Protein AF-A0A7Y1ZFH2-F1 (afdb_monomer_lite)

Structure (mmCIF, N/CA/C/O backbone):
data_AF-A0A7Y1ZFH2-F1
#
_entry.id   AF-A0A7Y1ZFH2-F1
#
loop_
_atom_site.group_PDB
_atom_site.id
_atom_site.type_symbol
_atom_site.label_atom_id
_atom_site.label_alt_id
_atom_site.label_comp_id
_atom_site.label_asym_id
_atom_site.label_entity_id
_atom_site.label_seq_id
_atom_site.pdbx_PDB_ins_code
_atom_site.Cartn_x
_atom_site.Cartn_y
_atom_site.Cartn_z
_atom_site.occupancy
_atom_site.B_iso_or_equiv
_atom_site.auth_seq_id
_atom_site.auth_comp_id
_atom_site.auth_asym_id
_atom_site.auth_atom_id
_atom_site.pdbx_PDB_model_num
ATOM 1 N N . ARG A 1 1 ? -12.581 10.412 -0.505 1.00 58.72 1 ARG A N 1
ATOM 2 C CA . ARG A 1 1 ? -13.794 10.255 -1.358 1.00 58.72 1 ARG A CA 1
ATOM 3 C C . ARG A 1 1 ? -15.049 10.891 -0.754 1.00 58.72 1 ARG A C 1
ATOM 5 O O . ARG A 1 1 ? -15.894 11.319 -1.520 1.00 58.72 1 ARG A O 1
ATOM 12 N N . THR A 1 2 ? -15.179 10.968 0.570 1.00 81.12 2 THR A N 1
ATOM 13 C CA . THR A 1 2 ? -16.395 11.443 1.261 1.00 81.12 2 THR A CA 1
ATOM 14 C C . THR A 1 2 ? -16.236 12.813 1.930 1.00 81.12 2 THR A C 1
ATOM 16 O O . THR A 1 2 ? -17.221 13.372 2.386 1.00 81.12 2 THR A O 1
ATOM 19 N N . GLY A 1 3 ? -15.008 13.341 2.018 1.00 83.75 3 GLY A N 1
ATOM 20 C CA . GLY A 1 3 ? -14.693 14.527 2.828 1.00 83.75 3 GLY A CA 1
ATOM 21 C C . GLY A 1 3 ? -14.537 14.236 4.326 1.00 83.75 3 GLY A C 1
ATOM 22 O O . GLY A 1 3 ? -14.236 15.147 5.086 1.00 83.75 3 GLY A O 1
ATOM 23 N N . TYR A 1 4 ? -14.693 12.976 4.741 1.00 86.25 4 TYR A N 1
ATOM 24 C CA . TYR A 1 4 ? -14.515 12.513 6.117 1.00 86.25 4 TYR A CA 1
ATOM 25 C C . TYR A 1 4 ? -13.239 11.668 6.257 1.00 86.25 4 TYR A C 1
ATOM 27 O O . TYR A 1 4 ? -12.739 11.163 5.242 1.00 86.25 4 TYR A O 1
ATOM 35 N N . PRO A 1 5 ? -12.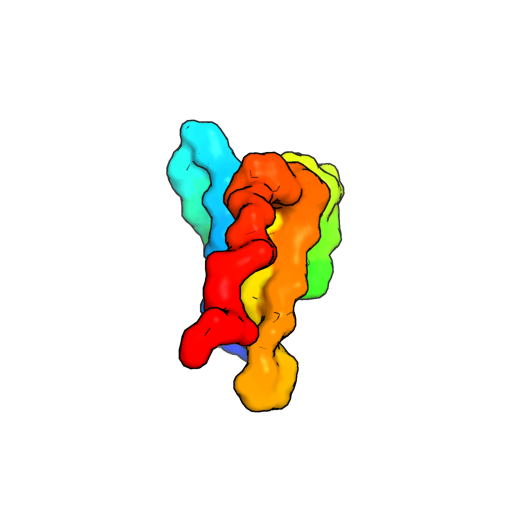724 11.486 7.491 1.00 85.06 5 PRO A N 1
ATOM 36 C CA . PRO A 1 5 ? -11.634 10.553 7.768 1.00 85.06 5 PRO A CA 1
ATOM 37 C C . PRO A 1 5 ? -11.914 9.145 7.228 1.00 85.06 5 PRO A C 1
ATOM 39 O O . PRO A 1 5 ? -13.066 8.720 7.119 1.00 85.06 5 PRO A O 1
ATOM 42 N N . VAL A 1 6 ? -10.851 8.422 6.876 1.00 84.50 6 VAL A N 1
ATOM 43 C CA . VAL A 1 6 ? -10.948 7.046 6.371 1.00 84.50 6 VAL A CA 1
ATOM 44 C C . VAL A 1 6 ? -11.485 6.111 7.458 1.00 84.50 6 VAL A C 1
ATOM 46 O O . VAL A 1 6 ? -11.138 6.251 8.626 1.00 84.50 6 VAL A O 1
ATOM 49 N N . SER A 1 7 ? -12.350 5.170 7.075 1.00 84.25 7 SER A N 1
ATOM 50 C CA . SER A 1 7 ? -13.061 4.276 8.005 1.00 84.25 7 SER A CA 1
ATOM 51 C C . SER A 1 7 ? -12.778 2.790 7.761 1.00 84.25 7 SER A C 1
ATOM 53 O O . SER A 1 7 ? -13.562 1.946 8.181 1.00 84.25 7 SER A O 1
ATOM 55 N N . HIS A 1 8 ? -11.733 2.465 6.999 1.00 86.56 8 HIS A N 1
ATOM 56 C CA . HIS A 1 8 ? -11.360 1.086 6.682 1.00 86.56 8 HIS A CA 1
ATOM 57 C C . HIS A 1 8 ? -10.348 0.520 7.682 1.00 86.56 8 HIS A C 1
ATOM 59 O O . HIS A 1 8 ? -9.624 1.270 8.335 1.00 86.56 8 HIS A O 1
ATOM 65 N N . ASP A 1 9 ? -10.191 -0.800 7.682 1.00 89.75 9 ASP A N 1
ATOM 66 C CA . ASP A 1 9 ? -9.344 -1.504 8.652 1.00 89.75 9 ASP A CA 1
ATOM 67 C C . ASP A 1 9 ? -7.848 -1.549 8.286 1.00 89.75 9 ASP A C 1
ATOM 69 O O . ASP A 1 9 ? -7.072 -2.259 8.921 1.00 89.75 9 ASP A O 1
ATOM 73 N N . LEU A 1 10 ? -7.411 -0.826 7.247 1.00 92.81 10 LEU A N 1
ATOM 74 C CA . LEU A 1 10 ? -5.984 -0.673 6.948 1.00 92.81 10 LEU A CA 1
ATOM 75 C C . LEU A 1 10 ? -5.313 0.152 8.054 1.00 92.81 10 LEU A C 1
ATOM 77 O O . LEU A 1 10 ? -5.684 1.299 8.292 1.00 92.81 10 LEU A O 1
ATOM 81 N N . VAL A 1 11 ? -4.304 -0.438 8.687 1.00 94.62 11 VAL A N 1
ATOM 82 C CA . VAL A 1 11 ? -3.549 0.146 9.802 1.00 94.62 11 VAL A CA 1
ATOM 83 C C . VAL A 1 11 ? -2.273 0.813 9.306 1.00 94.62 11 VAL A C 1
ATOM 85 O O . VAL A 1 11 ? -1.918 1.890 9.774 1.00 94.62 11 VAL A O 1
ATOM 88 N N . SER A 1 12 ? -1.578 0.172 8.367 1.00 96.19 12 SER A N 1
ATOM 89 C CA . SER A 1 12 ? -0.323 0.680 7.818 1.00 96.19 12 SER A CA 1
ATOM 90 C C . SER A 1 12 ? -0.135 0.230 6.374 1.00 96.19 12 SER A C 1
ATOM 92 O O . SER A 1 12 ? -0.592 -0.847 5.979 1.00 96.19 12 SER A O 1
ATOM 94 N N . VAL A 1 13 ? 0.556 1.059 5.597 1.00 97.44 13 VAL A N 1
ATOM 95 C CA . VAL A 1 13 ? 1.004 0.750 4.243 1.00 97.44 13 VAL A CA 1
ATOM 96 C C . VAL A 1 13 ? 2.450 1.201 4.073 1.00 97.44 13 VAL A C 1
ATOM 98 O O . VAL A 1 13 ? 2.801 2.328 4.417 1.00 97.44 13 VAL A O 1
ATOM 101 N N . THR A 1 14 ? 3.273 0.324 3.511 1.00 97.88 14 THR A N 1
ATOM 102 C CA . THR A 1 14 ? 4.675 0.592 3.184 1.00 97.88 14 THR A CA 1
ATOM 103 C C . THR A 1 14 ? 4.839 0.525 1.675 1.00 97.88 14 THR A C 1
ATOM 105 O O . THR A 1 14 ? 4.423 -0.452 1.054 1.00 97.88 14 THR A O 1
ATOM 108 N N . VAL A 1 15 ? 5.455 1.548 1.084 1.00 98.31 15 VAL A N 1
ATOM 109 C CA . VAL A 1 15 ? 5.726 1.624 -0.358 1.00 98.31 15 VAL A CA 1
ATOM 110 C C . VAL A 1 15 ? 7.225 1.766 -0.576 1.00 98.31 15 VAL A C 1
ATOM 112 O O . VAL A 1 15 ? 7.851 2.641 0.019 1.00 98.31 15 VAL A O 1
ATOM 115 N N . ILE A 1 16 ? 7.787 0.932 -1.452 1.00 97.81 16 ILE A N 1
ATOM 116 C CA . ILE A 1 16 ? 9.183 1.038 -1.886 1.00 97.81 16 ILE A CA 1
ATOM 117 C C . ILE A 1 16 ? 9.208 1.569 -3.316 1.00 97.81 16 ILE A C 1
ATOM 119 O O . ILE A 1 16 ? 8.531 1.047 -4.203 1.00 97.81 16 ILE A O 1
ATOM 123 N N . HIS A 1 17 ? 9.967 2.643 -3.524 1.00 97.62 17 HIS A N 1
ATOM 124 C CA . HIS A 1 17 ? 10.108 3.306 -4.813 1.00 97.62 17 HIS A CA 1
ATOM 125 C C . HIS A 1 17 ? 11.420 4.107 -4.853 1.00 97.62 17 HIS A C 1
ATOM 127 O O . HIS A 1 17 ? 11.815 4.680 -3.838 1.00 97.62 17 HIS A O 1
ATOM 133 N N . ASP A 1 18 ? 12.048 4.226 -6.027 1.00 96.94 18 ASP A N 1
ATOM 134 C CA . ASP A 1 18 ? 13.323 4.956 -6.218 1.00 96.94 18 ASP A CA 1
ATOM 135 C C . ASP A 1 18 ? 13.227 6.456 -5.891 1.00 96.94 18 ASP A C 1
ATOM 137 O O . ASP A 1 18 ? 14.216 7.141 -5.640 1.00 96.94 18 ASP A O 1
ATOM 141 N N . SER A 1 19 ? 12.005 6.981 -5.898 1.00 98.06 19 SER A N 1
ATOM 142 C CA . SER A 1 19 ? 11.680 8.348 -5.498 1.00 98.06 19 SER A CA 1
ATOM 143 C C . SER A 1 19 ? 10.834 8.334 -4.235 1.00 98.06 19 SER A C 1
ATOM 145 O O . SER A 1 19 ? 9.685 7.888 -4.270 1.00 98.06 19 SER A O 1
ATOM 147 N N . ALA A 1 20 ? 11.375 8.902 -3.154 1.00 97.06 20 ALA A N 1
ATOM 148 C CA . ALA A 1 20 ? 10.674 9.054 -1.880 1.00 97.06 20 ALA A CA 1
ATOM 149 C C . ALA A 1 20 ? 9.383 9.879 -2.014 1.00 97.06 20 ALA A C 1
ATOM 151 O O . ALA A 1 20 ? 8.373 9.547 -1.404 1.00 97.06 20 ALA A O 1
ATOM 152 N N . MET A 1 21 ? 9.384 10.907 -2.873 1.00 98.38 21 MET A N 1
ATOM 153 C CA . MET A 1 21 ? 8.190 11.712 -3.154 1.00 98.38 21 MET A CA 1
ATOM 154 C C . MET A 1 21 ? 7.060 10.857 -3.740 1.00 98.38 21 MET A C 1
ATOM 156 O O . MET A 1 21 ? 5.904 10.994 -3.348 1.00 98.38 21 MET A O 1
ATOM 160 N N . LEU A 1 22 ? 7.387 9.959 -4.674 1.00 98.25 22 LEU A N 1
ATOM 161 C CA . LEU A 1 22 ? 6.394 9.058 -5.258 1.00 98.25 22 LEU A CA 1
ATOM 162 C C . LEU A 1 22 ? 5.969 7.963 -4.275 1.00 98.25 22 LEU A C 1
ATOM 164 O O . LEU A 1 22 ? 4.792 7.612 -4.262 1.00 98.25 22 LEU A O 1
ATOM 168 N N . ALA A 1 23 ? 6.879 7.464 -3.432 1.00 98.00 23 ALA A N 1
ATOM 169 C CA . ALA A 1 23 ? 6.530 6.520 -2.370 1.00 98.00 23 ALA A CA 1
ATOM 170 C C . ALA A 1 23 ? 5.482 7.112 -1.411 1.00 98.00 23 ALA A C 1
ATOM 172 O O . ALA A 1 23 ? 4.462 6.474 -1.160 1.00 98.00 23 ALA A O 1
ATOM 173 N N . ASP A 1 24 ? 5.691 8.345 -0.943 1.00 98.25 24 ASP A N 1
ATOM 174 C CA . ASP A 1 24 ? 4.777 9.047 -0.031 1.00 98.25 24 ASP A CA 1
ATOM 175 C C . ASP A 1 24 ? 3.408 9.336 -0.674 1.00 98.25 24 ASP A C 1
ATOM 177 O O . ASP A 1 24 ? 2.351 9.070 -0.088 1.00 98.25 24 ASP A O 1
ATOM 181 N N . ALA A 1 25 ? 3.413 9.784 -1.935 1.00 98.06 25 ALA A N 1
ATOM 182 C CA . ALA A 1 25 ? 2.186 10.007 -2.696 1.00 98.06 25 ALA A CA 1
ATOM 183 C C . ALA A 1 25 ? 1.366 8.713 -2.847 1.00 98.06 25 ALA A C 1
ATOM 185 O O . ALA A 1 25 ? 0.147 8.713 -2.645 1.00 98.06 25 ALA A O 1
ATOM 186 N N . TRP A 1 26 ? 2.027 7.596 -3.165 1.00 98.31 26 TRP A N 1
ATOM 187 C CA . TRP A 1 26 ? 1.372 6.294 -3.264 1.00 98.31 26 TRP A CA 1
ATOM 188 C C . TRP A 1 26 ? 0.893 5.779 -1.909 1.00 98.31 26 TRP A C 1
ATOM 190 O O . TRP A 1 26 ? -0.242 5.310 -1.823 1.00 98.31 26 TRP A O 1
ATOM 200 N N . ALA A 1 27 ? 1.694 5.910 -0.851 1.00 97.50 27 ALA A N 1
ATOM 201 C CA . ALA A 1 27 ? 1.305 5.511 0.499 1.00 97.50 27 ALA A CA 1
ATOM 202 C C . ALA A 1 27 ? 0.030 6.245 0.937 1.00 97.50 27 ALA A C 1
ATOM 204 O O . ALA A 1 27 ? -0.929 5.614 1.382 1.00 97.50 27 ALA A O 1
ATOM 205 N N . THR A 1 28 ? -0.040 7.555 0.689 1.00 96.50 28 THR A N 1
ATOM 206 C CA . THR A 1 28 ? -1.240 8.362 0.944 1.00 96.50 28 THR A CA 1
ATOM 207 C C . THR A 1 28 ? -2.431 7.893 0.106 1.00 96.50 28 THR A C 1
ATOM 209 O O . THR A 1 28 ? -3.533 7.725 0.632 1.00 96.50 28 THR A O 1
ATOM 212 N N . ALA A 1 29 ? -2.237 7.635 -1.191 1.00 96.75 29 ALA A N 1
ATOM 213 C CA . ALA A 1 29 ? -3.307 7.135 -2.055 1.00 96.75 29 ALA A CA 1
ATOM 214 C C . ALA A 1 29 ? -3.860 5.787 -1.559 1.00 96.75 29 ALA A C 1
ATOM 216 O O . ALA A 1 29 ? -5.076 5.587 -1.508 1.00 96.75 29 ALA A O 1
ATOM 217 N N . PHE A 1 30 ? -2.986 4.876 -1.136 1.00 97.44 30 PHE A N 1
ATOM 218 C CA . PHE A 1 30 ? -3.372 3.576 -0.597 1.00 97.44 30 PHE A CA 1
ATOM 219 C C . PHE A 1 30 ? -4.043 3.669 0.772 1.00 97.44 30 PHE A C 1
ATOM 221 O O . PHE A 1 30 ? -5.026 2.964 1.004 1.00 97.44 30 PHE A O 1
ATOM 228 N N . ALA A 1 31 ? -3.597 4.591 1.625 1.00 95.00 31 ALA A N 1
ATOM 229 C CA . ALA A 1 31 ? -4.254 4.911 2.886 1.00 95.00 31 ALA A CA 1
ATOM 230 C C . ALA A 1 31 ? -5.666 5.493 2.706 1.00 95.00 31 ALA A C 1
ATOM 232 O O . ALA A 1 31 ? -6.430 5.504 3.659 1.00 95.00 31 ALA A O 1
ATOM 233 N N . VAL A 1 32 ? -6.030 5.970 1.508 1.00 94.88 32 VAL A N 1
ATOM 234 C CA . VAL A 1 32 ? -7.400 6.404 1.172 1.00 94.88 32 VAL A CA 1
ATOM 235 C C . VAL A 1 32 ? -8.219 5.282 0.527 1.00 94.88 32 VAL A C 1
A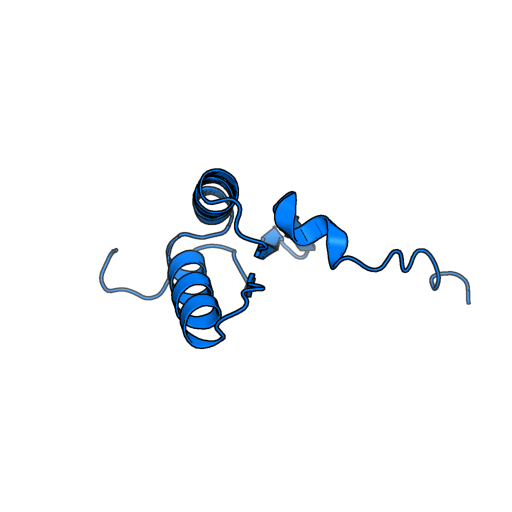TOM 237 O O . VAL A 1 32 ? -9.437 5.217 0.717 1.00 94.88 32 VAL A O 1
ATOM 240 N N . LEU A 1 33 ? -7.582 4.426 -0.276 1.00 94.88 33 LEU A N 1
ATOM 241 C CA . LEU A 1 33 ? -8.241 3.320 -0.980 1.00 94.88 33 LEU A CA 1
ATOM 242 C C . LEU A 1 33 ? -8.536 2.119 -0.068 1.00 94.88 33 LEU A C 1
ATOM 244 O O . LEU A 1 33 ? -9.500 1.391 -0.316 1.00 94.88 33 LEU A O 1
ATOM 248 N N . GLY A 1 34 ? -7.718 1.907 0.964 1.00 94.00 34 GLY A N 1
ATOM 249 C CA . GLY A 1 34 ? -7.720 0.692 1.774 1.00 94.00 34 GLY A CA 1
ATOM 250 C C . GLY A 1 34 ? -7.033 -0.485 1.071 1.00 94.00 34 GLY A C 1
ATOM 251 O O . GLY A 1 34 ? -6.749 -0.444 -0.126 1.00 94.00 34 GLY A O 1
ATOM 252 N N . ALA A 1 35 ? -6.769 -1.564 1.811 1.00 92.56 35 ALA A N 1
ATOM 253 C CA . ALA A 1 35 ? -5.894 -2.642 1.340 1.00 92.56 35 ALA A CA 1
ATOM 254 C C . ALA A 1 35 ? -6.417 -3.392 0.106 1.00 92.56 35 ALA A C 1
ATOM 256 O O . ALA A 1 35 ? -5.654 -3.643 -0.816 1.00 92.56 35 ALA A O 1
ATOM 257 N N . ALA A 1 36 ? -7.711 -3.733 0.053 1.00 91.38 36 ALA A N 1
ATOM 258 C CA . ALA A 1 36 ? -8.255 -4.546 -1.039 1.00 91.38 36 ALA A CA 1
ATOM 259 C C . ALA A 1 36 ? -8.161 -3.831 -2.400 1.00 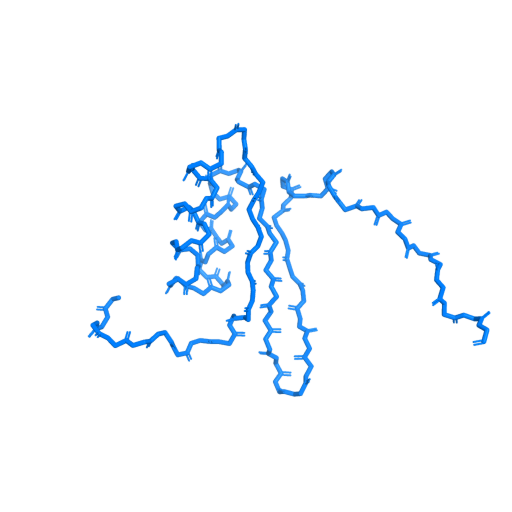91.38 36 ALA A C 1
ATOM 261 O O . ALA A 1 36 ? -7.632 -4.380 -3.365 1.00 91.38 36 ALA A O 1
ATOM 262 N N . GLN A 1 37 ? -8.632 -2.579 -2.473 1.00 94.88 37 GLN A N 1
ATOM 263 C CA . GLN A 1 37 ? -8.527 -1.767 -3.691 1.00 94.88 37 GLN A CA 1
ATOM 264 C C . GLN A 1 37 ? -7.084 -1.316 -3.939 1.00 94.88 37 GLN A C 1
ATOM 266 O O . GLN A 1 37 ? -6.624 -1.334 -5.080 1.00 94.88 37 GLN A O 1
ATOM 271 N N . GLY A 1 38 ? -6.361 -0.945 -2.879 1.00 95.94 38 GLY A N 1
ATOM 272 C CA . GLY A 1 38 ? -4.965 -0.526 -2.953 1.00 95.94 38 GLY A CA 1
ATOM 273 C C . GLY A 1 38 ? -4.069 -1.610 -3.542 1.00 95.94 38 GLY A C 1
ATOM 274 O O . GLY A 1 38 ? -3.300 -1.324 -4.455 1.00 95.94 38 GLY A O 1
ATOM 275 N N . ARG A 1 39 ? -4.232 -2.864 -3.110 1.00 95.69 39 ARG A N 1
ATOM 276 C CA . ARG A 1 39 ? -3.489 -4.010 -3.639 1.00 95.69 39 ARG A CA 1
ATOM 277 C C . AR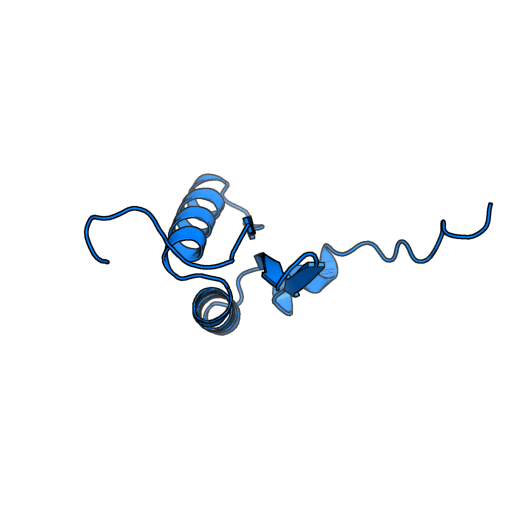G A 1 39 ? -3.752 -4.223 -5.127 1.00 95.69 39 ARG A C 1
ATOM 279 O O . ARG A 1 39 ? -2.795 -4.348 -5.881 1.00 95.69 39 ARG A O 1
ATOM 286 N N . ALA A 1 40 ? -5.010 -4.188 -5.567 1.00 96.75 40 ALA A N 1
ATOM 287 C CA . ALA A 1 40 ? -5.340 -4.332 -6.988 1.00 96.75 40 ALA A CA 1
ATOM 288 C C . ALA A 1 40 ? -4.694 -3.228 -7.850 1.00 96.75 40 ALA A C 1
ATOM 290 O O . ALA A 1 40 ? -4.155 -3.499 -8.923 1.00 96.75 40 ALA A O 1
ATOM 291 N N . VAL A 1 41 ? -4.701 -1.978 -7.370 1.00 97.94 41 VAL A N 1
ATOM 292 C CA . VAL A 1 41 ? -4.047 -0.848 -8.053 1.00 97.94 41 VAL A CA 1
ATOM 293 C C . VAL A 1 41 ? -2.527 -1.001 -8.072 1.00 97.94 41 VAL A C 1
ATOM 295 O O . VAL A 1 41 ? -1.908 -0.711 -9.099 1.00 97.94 41 VAL A O 1
ATOM 298 N N . ALA A 1 42 ? -1.941 -1.435 -6.955 1.00 97.88 42 ALA A N 1
ATOM 299 C CA . ALA A 1 42 ? -0.508 -1.635 -6.810 1.00 97.88 42 ALA A CA 1
ATOM 300 C C . ALA A 1 42 ? -0.000 -2.765 -7.715 1.00 97.88 42 ALA A C 1
ATOM 302 O O . ALA A 1 42 ? 0.987 -2.572 -8.419 1.00 97.88 42 ALA A O 1
ATOM 303 N N . GLU A 1 43 ? -0.710 -3.895 -7.775 1.00 97.19 43 GLU A N 1
ATOM 304 C CA . GLU A 1 43 ? -0.395 -5.008 -8.680 1.00 97.19 43 GLU A CA 1
ATOM 305 C C . GLU A 1 43 ? -0.505 -4.584 -10.150 1.00 97.19 43 GLU A C 1
ATOM 307 O O . GLU A 1 43 ? 0.424 -4.811 -10.920 1.00 97.19 43 GLU A O 1
ATOM 312 N N . ALA A 1 44 ? -1.571 -3.871 -10.532 1.00 97.81 44 ALA A N 1
ATOM 313 C CA . ALA A 1 44 ? -1.742 -3.372 -11.901 1.00 97.81 44 ALA A CA 1
ATOM 314 C C . ALA A 1 44 ? -0.654 -2.371 -12.343 1.00 97.81 44 ALA A C 1
ATOM 316 O O . ALA A 1 44 ? -0.491 -2.127 -13.537 1.00 97.81 44 ALA A O 1
ATOM 317 N N . ARG A 1 45 ? 0.060 -1.758 -11.392 1.00 97.50 45 ARG A N 1
ATOM 318 C CA . ARG A 1 45 ? 1.148 -0.793 -11.635 1.00 97.50 45 ARG A CA 1
ATOM 319 C C . ARG A 1 45 ? 2.527 -1.352 -11.300 1.00 97.50 45 ARG A C 1
ATOM 321 O O . ARG A 1 45 ? 3.492 -0.596 -11.344 1.00 97.50 45 ARG A O 1
ATOM 328 N N . SER A 1 46 ? 2.617 -2.637 -10.958 1.00 97.50 46 SER A N 1
ATOM 329 C CA . SER A 1 46 ? 3.860 -3.291 -10.536 1.00 97.50 46 SER A CA 1
ATOM 330 C C . SER A 1 46 ? 4.580 -2.555 -9.397 1.00 97.50 46 SER A C 1
ATOM 332 O O . SER A 1 46 ? 5.806 -2.508 -9.356 1.00 97.50 46 SER A O 1
ATOM 334 N N . LEU A 1 47 ? 3.824 -1.959 -8.471 1.00 98.38 47 LEU A N 1
ATOM 335 C CA . LEU A 1 47 ? 4.374 -1.235 -7.326 1.00 98.38 47 LEU A CA 1
ATOM 336 C C . LEU A 1 47 ? 4.719 -2.211 -6.201 1.00 98.38 47 LEU A C 1
ATOM 338 O O . LEU A 1 47 ? 3.916 -3.086 -5.869 1.00 98.38 47 LEU A O 1
ATOM 342 N N . ALA A 1 48 ? 5.882 -2.030 -5.575 1.00 98.31 48 ALA A N 1
ATOM 343 C CA . ALA A 1 48 ? 6.274 -2.748 -4.368 1.00 98.31 48 ALA A CA 1
ATOM 344 C C . ALA A 1 48 ? 5.548 -2.144 -3.159 1.00 98.31 48 ALA A C 1
ATOM 346 O O . ALA A 1 48 ? 5.909 -1.068 -2.675 1.00 98.31 48 ALA A O 1
ATOM 347 N N . VAL A 1 49 ? 4.514 -2.836 -2.673 1.00 98.38 49 VAL A N 1
ATOM 348 C CA . VAL A 1 49 ? 3.676 -2.357 -1.567 1.00 98.38 49 VAL A CA 1
ATOM 349 C C . VAL A 1 49 ? 3.379 -3.478 -0.580 1.00 98.38 49 VAL A C 1
ATOM 351 O O . VAL A 1 49 ? 3.077 -4.602 -0.984 1.00 98.38 49 VAL A O 1
ATOM 354 N N . TYR A 1 50 ? 3.408 -3.140 0.706 1.00 98.00 50 TYR A N 1
ATOM 355 C CA . TYR A 1 50 ? 3.038 -4.003 1.822 1.00 98.00 50 TYR A CA 1
ATOM 356 C C . TYR A 1 50 ? 1.918 -3.349 2.633 1.00 98.00 50 TYR A C 1
ATOM 358 O O . TYR A 1 50 ? 1.975 -2.159 2.936 1.00 98.00 50 TYR A O 1
ATOM 366 N N . PHE A 1 51 ? 0.900 -4.122 2.988 1.00 97.50 51 PHE A N 1
ATOM 367 C CA . PHE A 1 51 ? -0.295 -3.678 3.695 1.00 97.50 51 PHE A CA 1
ATOM 368 C C . PHE A 1 51 ? -0.455 -4.453 5.001 1.00 97.50 51 PHE A C 1
ATOM 370 O O . PHE A 1 51 ? -0.328 -5.679 5.024 1.00 97.50 51 PHE A O 1
ATOM 377 N N . ILE A 1 52 ? -0.820 -3.740 6.065 1.00 96.69 52 ILE A N 1
ATOM 378 C CA . ILE A 1 52 ? -1.225 -4.317 7.349 1.00 96.69 52 ILE A CA 1
ATOM 379 C C . ILE A 1 52 ? -2.662 -3.899 7.622 1.00 96.69 52 ILE A C 1
ATOM 381 O O . ILE A 1 52 ? -2.968 -2.706 7.683 1.00 96.69 52 ILE A O 1
ATOM 385 N N . GLN A 1 53 ? -3.539 -4.876 7.805 1.00 95.56 53 GLN A N 1
ATOM 386 C CA . GLN A 1 53 ? -4.943 -4.675 8.142 1.00 95.56 53 GLN A CA 1
ATOM 387 C C . GLN A 1 53 ? -5.241 -5.222 9.528 1.00 95.56 53 GLN A C 1
ATOM 389 O O . GLN A 1 53 ? -4.657 -6.221 9.935 1.00 95.56 53 GLN A O 1
ATOM 394 N N . ARG A 1 54 ? -6.189 -4.608 10.226 1.00 94.00 54 ARG A N 1
ATOM 395 C CA . ARG A 1 54 ? -6.800 -5.188 11.418 1.00 94.00 54 ARG A CA 1
ATOM 396 C C . ARG A 1 54 ? -7.985 -6.056 11.004 1.00 94.00 54 ARG A C 1
ATOM 398 O O . ARG A 1 54 ? -8.824 -5.611 10.227 1.00 94.00 54 ARG A O 1
ATOM 405 N N . VAL A 1 55 ? -8.078 -7.271 11.529 1.00 92.81 55 VAL A N 1
ATOM 406 C CA . VAL A 1 55 ? -9.251 -8.141 11.363 1.00 92.81 55 VAL A CA 1
ATOM 407 C C . VAL A 1 55 ? -9.635 -8.658 12.744 1.00 92.81 55 VAL A C 1
ATOM 409 O O . VAL A 1 55 ? -8.988 -9.547 13.282 1.00 92.81 55 VAL A O 1
ATOM 412 N N . GLY A 1 56 ? -10.662 -8.057 13.349 1.00 92.56 56 GLY A N 1
ATOM 413 C CA . GLY A 1 56 ? -10.973 -8.294 14.761 1.00 92.56 56 GLY A CA 1
ATOM 414 C C . GLY A 1 56 ? -9.848 -7.786 15.669 1.00 92.56 56 GLY A C 1
ATOM 415 O O . GLY A 1 56 ? -9.494 -6.605 15.614 1.00 92.56 56 GLY A O 1
ATOM 416 N N . GLU A 1 57 ? -9.289 -8.673 16.492 1.00 92.81 57 GLU A N 1
ATOM 417 C CA . GLU A 1 57 ? -8.132 -8.375 17.351 1.00 92.81 57 GLU A CA 1
ATOM 418 C C . GLU A 1 57 ? -6.785 -8.652 16.659 1.00 92.81 57 GLU A C 1
ATOM 420 O O . GLU A 1 57 ? -5.750 -8.177 17.127 1.00 92.81 57 GLU A O 1
ATOM 425 N N . ASP A 1 58 ? -6.803 -9.329 15.507 1.00 94.75 58 ASP A N 1
ATOM 426 C CA . ASP A 1 58 ? -5.609 -9.763 14.787 1.00 94.75 58 ASP A CA 1
ATOM 427 C C . ASP A 1 58 ? -5.126 -8.743 13.747 1.00 94.75 58 ASP A C 1
ATOM 429 O O . ASP A 1 58 ? -5.865 -7.860 13.289 1.00 94.75 58 ASP A O 1
ATOM 433 N N . PHE A 1 59 ? -3.870 -8.912 13.326 1.00 94.88 59 PHE A N 1
ATOM 434 C CA . PHE A 1 59 ? -3.292 -8.218 12.181 1.00 94.88 59 PHE A CA 1
ATOM 435 C C . PHE A 1 59 ? -3.066 -9.184 11.022 1.00 94.88 59 PHE A C 1
ATOM 437 O O . PHE A 1 59 ? -2.430 -10.226 11.166 1.00 94.88 59 PHE A O 1
ATOM 444 N N . VAL A 1 60 ? -3.576 -8.811 9.852 1.00 94.38 60 VAL A N 1
ATOM 445 C CA . VAL A 1 60 ? -3.390 -9.544 8.603 1.00 94.38 60 VAL A CA 1
ATOM 446 C C . VAL A 1 60 ? -2.459 -8.752 7.702 1.00 94.38 60 VAL A C 1
ATOM 448 O O . VAL A 1 60 ? -2.662 -7.564 7.441 1.00 94.38 60 VAL A O 1
ATOM 451 N N . HIS A 1 61 ? -1.443 -9.445 7.208 1.00 94.19 61 HIS A N 1
ATOM 452 C CA . HIS A 1 61 ? -0.402 -8.892 6.363 1.00 94.19 61 HIS A CA 1
ATOM 453 C C . HIS A 1 61 ? -0.619 -9.334 4.917 1.00 94.19 61 HIS A C 1
ATOM 455 O O . HIS A 1 61 ? -0.948 -10.490 4.651 1.00 94.19 61 HIS A O 1
ATOM 461 N N . SER A 1 62 ? -0.426 -8.428 3.964 1.00 94.88 62 SER A N 1
ATOM 462 C CA . SER A 1 62 ? -0.429 -8.769 2.540 1.00 94.88 62 SER A CA 1
ATOM 463 C C . SER A 1 62 ? 0.533 -7.876 1.774 1.00 94.88 62 SER A C 1
ATOM 465 O O . SER A 1 62 ? 0.816 -6.759 2.192 1.00 94.88 62 SER A O 1
ATOM 467 N N . HIS A 1 63 ? 1.048 -8.351 0.646 1.00 96.94 63 HIS A N 1
ATOM 468 C CA . HIS A 1 63 ? 1.976 -7.576 -0.169 1.00 96.94 63 HIS A CA 1
ATOM 469 C C . HIS A 1 63 ? 1.816 -7.896 -1.652 1.00 96.94 63 HIS A C 1
ATOM 471 O O . HIS A 1 63 ? 1.258 -8.931 -2.027 1.00 96.94 63 HIS A O 1
ATOM 477 N N . THR A 1 64 ? 2.295 -6.995 -2.504 1.00 97.81 64 THR A N 1
ATOM 478 C CA . THR A 1 64 ? 2.375 -7.249 -3.945 1.00 97.81 64 THR A CA 1
ATOM 479 C C . THR A 1 64 ? 3.550 -8.176 -4.272 1.00 97.81 64 THR A C 1
ATOM 481 O O . THR A 1 64 ? 4.524 -8.229 -3.512 1.00 97.81 64 THR A O 1
ATOM 484 N N . PRO A 1 65 ? 3.532 -8.872 -5.425 1.00 97.06 65 PRO A N 1
ATOM 485 C CA . PRO A 1 65 ? 4.685 -9.654 -5.873 1.00 97.06 65 PRO A CA 1
ATOM 486 C C . PRO A 1 65 ? 5.967 -8.819 -5.991 1.00 97.06 65 PRO A C 1
ATOM 488 O O . PRO A 1 65 ? 7.042 -9.289 -5.639 1.00 97.06 65 PRO A O 1
ATOM 491 N N . ALA A 1 66 ? 5.851 -7.554 -6.411 1.00 97.19 66 ALA A N 1
ATOM 492 C CA . ALA A 1 66 ? 6.981 -6.630 -6.522 1.00 97.19 66 ALA A CA 1
ATOM 493 C C . ALA A 1 66 ? 7.628 -6.291 -5.167 1.00 97.19 66 ALA A C 1
ATOM 495 O O . ALA A 1 66 ? 8.775 -5.860 -5.134 1.00 97.19 66 ALA A O 1
ATOM 496 N N . PHE A 1 67 ? 6.918 -6.494 -4.052 1.00 97.38 67 PHE A N 1
ATOM 497 C CA . PHE A 1 67 ? 7.478 -6.308 -2.715 1.00 97.38 67 PHE A CA 1
ATOM 498 C C . PHE A 1 67 ? 8.270 -7.531 -2.221 1.00 97.38 67 PHE A C 1
ATOM 500 O O . PHE A 1 67 ? 9.082 -7.402 -1.312 1.00 97.38 67 PHE A O 1
ATOM 507 N N . ALA A 1 68 ? 8.063 -8.715 -2.810 1.00 95.44 68 ALA A N 1
ATOM 508 C CA . ALA A 1 68 ? 8.661 -9.965 -2.333 1.00 95.44 68 ALA A CA 1
ATOM 509 C C . ALA A 1 68 ? 10.198 -9.933 -2.181 1.00 95.44 68 ALA A C 1
ATOM 511 O O . ALA A 1 68 ? 10.678 -10.466 -1.186 1.00 95.44 68 ALA A O 1
ATOM 512 N N . PRO A 1 69 ? 10.983 -9.281 -3.067 1.00 95.06 69 PRO A N 1
ATOM 513 C CA . PRO A 1 69 ? 12.439 -9.204 -2.910 1.00 95.06 69 PRO A CA 1
ATOM 514 C C . PRO A 1 69 ? 12.916 -8.460 -1.653 1.00 95.06 69 PRO A C 1
ATOM 516 O O . PRO A 1 69 ? 14.085 -8.567 -1.301 1.00 95.06 69 PRO A O 1
ATOM 519 N N . TYR A 1 70 ? 12.039 -7.685 -1.006 1.00 93.50 70 TYR A N 1
ATOM 520 C CA . TYR A 1 70 ? 12.344 -6.918 0.205 1.00 93.50 70 TYR A CA 1
ATOM 521 C C . TYR A 1 70 ? 11.901 -7.626 1.488 1.00 93.50 70 TYR A C 1
ATOM 523 O O . TYR A 1 70 ? 12.092 -7.089 2.578 1.00 93.50 70 TYR A O 1
ATOM 531 N N . LEU A 1 71 ? 11.276 -8.801 1.374 1.00 92.06 71 LEU A N 1
ATOM 532 C CA . LEU A 1 71 ? 10.970 -9.636 2.525 1.00 92.06 71 LEU A CA 1
ATOM 533 C C . LEU A 1 71 ? 12.201 -10.478 2.841 1.00 92.06 71 LEU A C 1
ATOM 535 O O . LEU A 1 71 ? 12.618 -11.315 2.045 1.00 92.06 71 LEU A O 1
ATOM 539 N N . GLU A 1 72 ? 12.789 -10.235 4.005 1.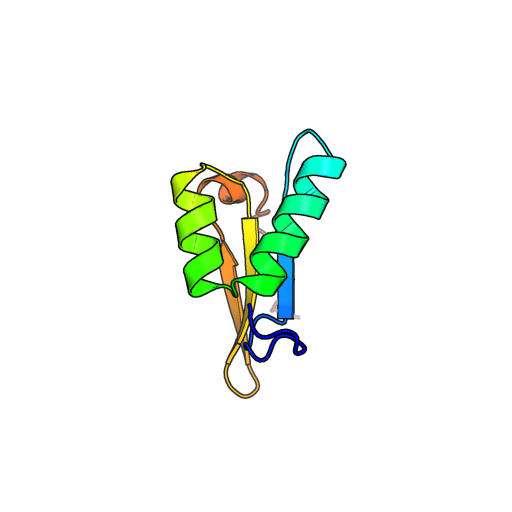00 80.00 72 GLU A N 1
ATOM 540 C CA . GLU A 1 72 ? 13.799 -11.124 4.561 1.00 80.00 72 GLU A CA 1
ATOM 541 C C . GLU A 1 72 ? 13.108 -12.396 5.072 1.00 80.00 72 GLU A C 1
ATOM 543 O O . GLU A 1 72 ? 12.060 -12.328 5.719 1.00 80.00 72 GLU A O 1
ATOM 548 N N . ASP A 1 73 ? 13.693 -13.559 4.786 1.00 61.84 73 ASP A N 1
ATOM 549 C CA . ASP A 1 73 ? 13.234 -14.841 5.322 1.00 61.84 73 ASP A CA 1
ATOM 550 C C . ASP A 1 73 ? 13.742 -14.992 6.764 1.00 61.84 73 ASP A C 1
ATOM 552 O O . ASP A 1 73 ? 14.704 -15.703 7.041 1.00 61.84 73 ASP A O 1
ATOM 556 N N . HIS A 1 74 ? 13.139 -14.256 7.701 1.00 56.12 74 HIS A N 1
ATOM 557 C CA . HIS A 1 74 ? 13.389 -14.450 9.136 1.00 56.12 74 HIS A CA 1
ATOM 558 C C . HIS A 1 74 ? 12.479 -15.544 9.689 1.00 56.12 74 HIS A C 1
ATOM 560 O O . HIS A 1 74 ? 11.645 -15.313 10.566 1.00 56.12 74 HIS A O 1
ATOM 566 N N . ALA A 1 75 ? 12.639 -16.760 9.175 1.00 49.53 75 ALA A N 1
ATOM 567 C CA . ALA A 1 75 ? 12.087 -17.960 9.786 1.00 49.53 75 ALA A CA 1
ATOM 568 C C . ALA A 1 75 ? 12.992 -18.446 10.933 1.00 49.53 75 ALA A C 1
ATOM 570 O O . ALA A 1 75 ? 13.523 -19.543 10.861 1.00 49.53 75 ALA A O 1
ATOM 571 N N . GLU A 1 76 ? 13.192 -17.637 11.979 1.00 47.44 76 GLU A N 1
ATOM 572 C CA . GLU A 1 76 ? 13.738 -18.072 13.278 1.00 47.44 76 GLU A CA 1
ATOM 573 C C . GLU A 1 76 ? 13.693 -16.902 14.276 1.00 47.44 76 GLU A C 1
ATOM 575 O O . GLU A 1 76 ? 14.482 -15.980 14.148 1.00 47.44 76 GLU A O 1
ATOM 580 N N . VAL A 1 77 ? 12.735 -16.900 15.217 1.00 47.75 77 VAL A N 1
ATOM 581 C CA . VAL A 1 77 ? 12.937 -16.947 16.688 1.00 47.75 77 VAL A CA 1
ATOM 582 C C . VAL A 1 77 ? 11.552 -17.131 17.344 1.00 47.75 77 VAL A C 1
ATOM 584 O O . VAL A 1 77 ? 10.891 -16.176 17.738 1.00 47.75 77 VAL A O 1
ATOM 587 N N . ALA A 1 78 ? 11.093 -18.375 17.471 1.00 44.22 78 ALA A N 1
ATOM 588 C CA . ALA A 1 78 ? 10.002 -18.733 18.384 1.00 44.22 78 ALA A CA 1
ATOM 589 C C . ALA A 1 78 ? 10.285 -20.099 19.028 1.00 44.22 78 ALA A C 1
ATOM 591 O O . ALA A 1 78 ? 9.459 -21.001 18.979 1.00 44.22 78 A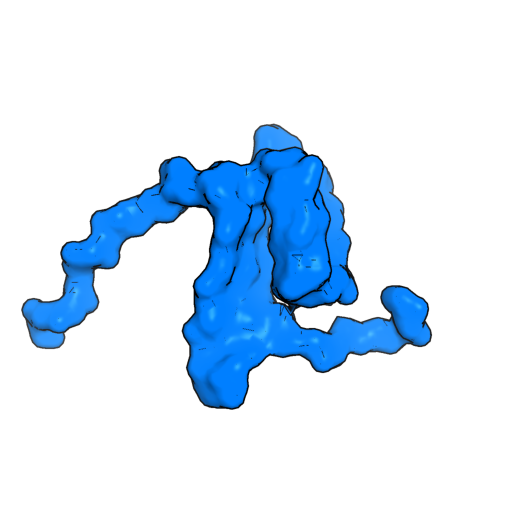LA A O 1
ATOM 592 N N . SER A 1 79 ? 11.491 -20.240 19.589 1.00 44.59 79 SER A N 1
ATOM 593 C CA . SER A 1 79 ? 11.893 -21.364 20.441 1.00 44.59 79 SER A CA 1
ATOM 594 C C . SER A 1 79 ? 12.990 -20.921 21.417 1.00 44.59 79 SER A C 1
ATOM 596 O O . SER A 1 79 ? 14.125 -21.379 21.306 1.00 44.59 79 SER A O 1
ATOM 598 N N . GLN A 1 80 ? 12.671 -20.016 22.345 1.00 37.06 80 GLN A N 1
ATOM 599 C CA . GLN A 1 80 ? 13.313 -19.948 23.667 1.00 37.06 80 GLN A CA 1
ATOM 600 C C . GLN A 1 80 ? 12.263 -19.589 24.711 1.00 37.06 80 GLN A C 1
ATOM 602 O O . GLN A 1 80 ? 11.477 -18.654 24.439 1.00 37.06 80 GLN A O 1
#

Secondary structure (DSSP, 8-state):
--SS---SSEEEEEEE-S-HHHHHHHHHHHHHH-HHHHHHHHHHTT-EEEEEEEETTEEEEEE-GGGGGG----------

Sequence (80 aa):
RTGYPVSHDLVSVTVIHDSAMLADAWATAFAVLGAAQGRAVAEARSLAVYFIQRVGEDFVHSHTPAFAPYLEDHAEVASQ

Radius of gyration: 13.97 Å; chains: 1; bounding box: 30×36×36 Å

pLDDT: mean 89.66, std 15.02, range [37.06, 98.38]

Foldseek 3Di:
DPPDQADFQWDAKFWDDPDPVVRVVLRVVCNRVDDPRSQVVCQVVLTWMKTWGDDPPDIDIDTHPSVVVVDDPPPDDDDD